Protein AF-A0A6C0ICK7-F1 (afdb_monomer_lite)

InterPro domains:
  IPR029063 S-adenosyl-L-methionine-dependent methyltransferase superfamily [G3DSA:3.40.50.150] (1-73)

Sequence (81 aa):
MMLDDGPHTLESMIEFIRLYSQIMKSNGLLIVEDVQSPDWFPHLLAATPAHLLPYVKTYDLRANKGRYDDLVFTIDLRSGV

Organism: NCBI:txid1070528

Radius of gyration: 12.02 Å; chains: 1; bounding box: 26×27×30 Å

pLDDT: mean 95.28, std 7.5, range [48.22, 98.81]

Foldseek 3Di:
DAEDPDPLDLVVLLVCQLPPVVVADLQGKYKYFQNQDPVSVVVSLVSHDPVQNVQWDKDDCCVVPVDNRGIMIMRGSNPPD

Secondary structure (DSSP, 8-state):
-EEE-S---HHHHHHHHHHHGGG--TT-EEEE---S-GGGHHHHHHHS-GGGGGGEEEEE-HHHH--TT-EEEEEEGGG--

Structure (mmCIF, N/CA/C/O backbone):
data_AF-A0A6C0ICK7-F1
#
_entry.id   AF-A0A6C0ICK7-F1
#
loop_
_atom_site.group_PDB
_atom_site.id
_atom_site.type_symbol
_atom_site.label_atom_id
_atom_site.label_alt_id
_atom_site.label_comp_id
_atom_site.label_asym_id
_atom_site.label_entity_id
_atom_site.label_seq_id
_atom_site.pdbx_PDB_ins_code
_atom_site.Cartn_x
_atom_site.Cartn_y
_atom_site.Cartn_z
_atom_site.occupancy
_atom_site.B_iso_or_equiv
_atom_site.auth_seq_id
_atom_site.auth_comp_id
_atom_site.auth_asym_id
_atom_site.auth_atom_id
_atom_site.pdbx_PDB_model_num
ATOM 1 N N . MET A 1 1 ? -14.238 -1.932 2.116 1.00 92.19 1 MET A N 1
ATOM 2 C CA . MET A 1 1 ? -12.974 -2.194 1.410 1.00 92.19 1 MET A CA 1
ATOM 3 C C . MET A 1 1 ? -12.671 -0.974 0.568 1.00 92.19 1 MET A C 1
ATOM 5 O O . MET A 1 1 ? -13.607 -0.421 0.005 1.00 92.19 1 MET A O 1
ATOM 9 N N . MET A 1 2 ? -11.415 -0.549 0.555 1.00 96.69 2 MET A N 1
ATOM 10 C CA . MET A 1 2 ? -10.878 0.493 -0.317 1.00 96.69 2 MET A CA 1
ATOM 11 C C . MET A 1 2 ? -9.666 -0.106 -1.028 1.00 96.69 2 MET A C 1
ATOM 13 O O . MET A 1 2 ? -8.878 -0.796 -0.382 1.00 96.69 2 MET A O 1
ATOM 17 N N . LEU A 1 3 ? -9.574 0.104 -2.336 1.00 97.81 3 LEU A N 1
ATOM 18 C CA . LEU A 1 3 ? -8.536 -0.443 -3.205 1.00 97.81 3 LEU 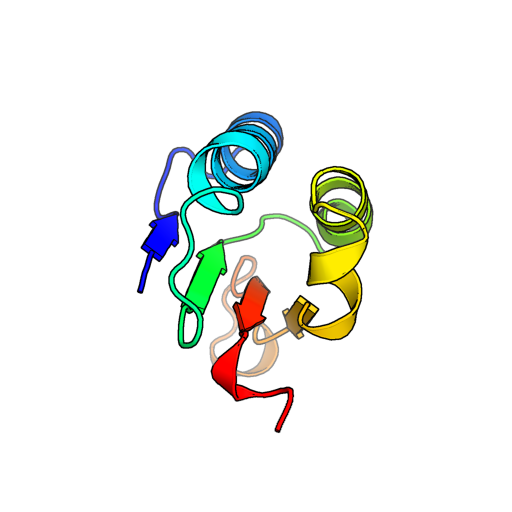A CA 1
ATOM 19 C C . LEU A 1 3 ? -7.972 0.708 -4.039 1.00 97.81 3 LEU A C 1
ATOM 21 O O . LEU A 1 3 ? -8.756 1.440 -4.645 1.00 97.81 3 LEU A O 1
ATOM 25 N N . ASP A 1 4 ? -6.656 0.876 -4.011 1.00 97.00 4 ASP A N 1
ATOM 26 C CA . ASP A 1 4 ? -5.924 1.797 -4.876 1.00 97.00 4 ASP A CA 1
ATOM 27 C C . ASP A 1 4 ? -5.386 1.048 -6.092 1.00 97.00 4 ASP A C 1
ATOM 29 O O . ASP A 1 4 ? -4.411 0.312 -5.973 1.00 97.00 4 ASP A O 1
ATOM 33 N N . ASP A 1 5 ? -6.046 1.273 -7.227 1.00 94.38 5 ASP A N 1
ATOM 34 C CA . ASP A 1 5 ? -5.646 0.869 -8.584 1.00 94.38 5 ASP A CA 1
ATOM 35 C C . ASP A 1 5 ? -5.354 2.140 -9.410 1.00 94.38 5 ASP A C 1
ATOM 37 O O . ASP A 1 5 ? -5.898 2.389 -10.488 1.00 94.38 5 ASP A O 1
ATOM 41 N N . GLY A 1 6 ? -4.653 3.077 -8.767 1.00 93.44 6 GLY A N 1
ATOM 42 C CA . GLY A 1 6 ? -4.402 4.418 -9.269 1.00 93.44 6 GLY A CA 1
ATOM 43 C C . GLY A 1 6 ? -3.227 4.497 -10.255 1.00 93.44 6 GLY A C 1
ATOM 44 O O . GLY A 1 6 ? -2.913 3.551 -10.962 1.00 93.44 6 GLY A O 1
ATOM 45 N N . PRO A 1 7 ? -2.522 5.638 -10.323 1.00 96.56 7 PRO A N 1
ATOM 46 C CA . PRO A 1 7 ? -1.400 5.859 -11.250 1.00 96.56 7 PRO A CA 1
ATOM 47 C C . PRO A 1 7 ? -0.152 4.981 -11.042 1.00 96.56 7 PRO A C 1
ATOM 49 O O . PRO A 1 7 ? 0.823 5.140 -11.777 1.00 96.56 7 PRO A O 1
ATOM 52 N N . HIS A 1 8 ? -0.136 4.133 -10.012 1.00 96.44 8 HIS A N 1
ATOM 53 C CA . HIS A 1 8 ? 0.999 3.309 -9.581 1.00 96.44 8 HIS A CA 1
ATOM 54 C C . HIS A 1 8 ? 2.304 4.087 -9.316 1.00 96.44 8 HIS A C 1
ATOM 56 O O . HIS A 1 8 ? 3.406 3.543 -9.421 1.00 96.44 8 HIS A O 1
ATOM 62 N N . THR A 1 9 ? 2.201 5.366 -8.941 1.00 98.44 9 THR A N 1
ATOM 63 C CA . THR A 1 9 ? 3.346 6.157 -8.466 1.00 98.44 9 THR A CA 1
ATOM 64 C C . THR A 1 9 ? 3.408 6.147 -6.947 1.00 98.44 9 THR A C 1
ATOM 66 O O . THR A 1 9 ? 2.372 6.136 -6.276 1.00 98.44 9 THR A O 1
ATOM 69 N N . LEU A 1 10 ? 4.619 6.221 -6.393 1.00 98.56 10 LEU A N 1
ATOM 70 C CA . LEU A 1 10 ? 4.824 6.250 -4.947 1.00 98.56 10 LEU A CA 1
ATOM 71 C C . LEU A 1 10 ? 4.042 7.393 -4.284 1.00 98.56 10 LEU A C 1
ATOM 73 O O . LEU A 1 10 ? 3.428 7.205 -3.235 1.00 98.56 10 LEU A O 1
ATOM 77 N N . GLU A 1 11 ? 4.035 8.571 -4.905 1.00 98.62 11 GLU A N 1
ATOM 78 C CA . GLU A 1 11 ? 3.342 9.754 -4.401 1.00 98.62 11 GLU A CA 1
ATOM 79 C C . GLU A 1 11 ? 1.831 9.523 -4.317 1.00 98.62 11 GLU A C 1
ATOM 81 O O . GLU A 1 11 ? 1.235 9.814 -3.280 1.00 98.62 11 GLU A O 1
ATOM 86 N N . SER A 1 12 ? 1.231 8.949 -5.367 1.00 98.56 12 SER A N 1
ATOM 87 C CA . SER A 1 12 ? -0.209 8.668 -5.398 1.00 98.56 12 SER A CA 1
ATOM 88 C C . SER A 1 12 ? -0.621 7.655 -4.325 1.00 98.56 12 SER A C 1
ATOM 90 O O . SER A 1 12 ? -1.588 7.890 -3.603 1.00 98.56 12 SER A O 1
ATOM 92 N N . MET A 1 13 ?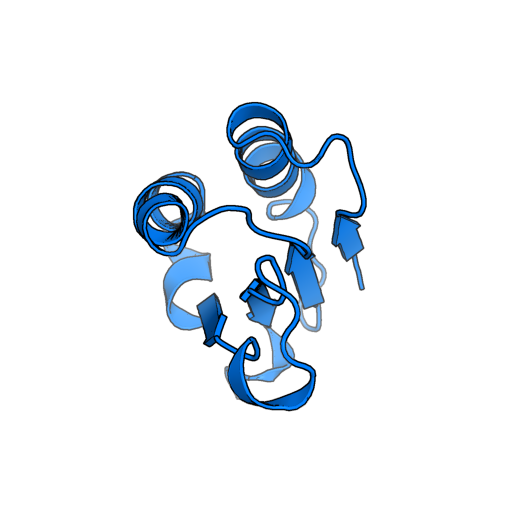 0.178 6.603 -4.124 1.00 98.69 13 MET A N 1
ATOM 93 C CA . MET A 1 13 ? -0.056 5.585 -3.095 1.00 98.69 13 MET A CA 1
ATOM 94 C C . MET A 1 13 ? 0.069 6.162 -1.675 1.00 98.69 13 MET A C 1
ATOM 96 O O . MET A 1 13 ? -0.745 5.871 -0.795 1.00 98.69 13 MET A O 1
ATOM 100 N N . ILE A 1 14 ? 1.069 7.021 -1.434 1.00 98.81 14 ILE A N 1
ATOM 101 C CA . ILE A 1 14 ? 1.227 7.740 -0.158 1.00 98.81 14 ILE A CA 1
ATOM 102 C C . ILE A 1 14 ? 0.012 8.631 0.111 1.00 98.81 14 ILE A C 1
ATOM 104 O O . ILE A 1 14 ? -0.490 8.680 1.238 1.00 98.81 14 ILE A O 1
ATOM 108 N N . GLU A 1 15 ? -0.447 9.361 -0.903 1.00 98.62 15 GLU A N 1
ATOM 109 C CA . GLU A 1 15 ? -1.584 10.265 -0.781 1.00 98.62 15 GLU A CA 1
ATOM 110 C C . GLU A 1 15 ? -2.883 9.492 -0.529 1.00 98.62 15 GLU A C 1
ATOM 112 O O . GLU A 1 15 ? -3.647 9.858 0.368 1.00 98.62 15 GLU A O 1
ATOM 117 N N . PHE A 1 16 ? -3.072 8.355 -1.203 1.00 98.62 16 PHE A N 1
ATOM 118 C CA . PHE A 1 16 ? -4.180 7.443 -0.950 1.00 98.62 16 PHE A CA 1
ATOM 119 C C . PHE A 1 16 ? -4.204 6.958 0.506 1.00 98.62 16 PHE A C 1
ATOM 121 O O . PHE A 1 16 ? -5.225 7.089 1.185 1.00 98.62 16 PHE A O 1
ATOM 128 N N . ILE A 1 17 ? -3.073 6.473 1.034 1.00 98.69 17 ILE A N 1
ATOM 129 C CA . ILE A 1 17 ? -2.973 6.057 2.442 1.00 98.69 17 ILE A CA 1
ATOM 130 C C . ILE A 1 17 ? -3.360 7.217 3.363 1.00 98.69 17 ILE A C 1
ATOM 132 O O . ILE A 1 17 ? -4.221 7.053 4.226 1.00 98.69 17 ILE A O 1
ATOM 136 N N . ARG A 1 18 ? -2.782 8.407 3.158 1.00 98.31 18 ARG A N 1
ATOM 137 C CA . ARG A 1 18 ? -3.026 9.574 4.018 1.00 98.31 18 ARG A CA 1
ATOM 138 C C . ARG A 1 18 ? -4.479 10.021 4.020 1.00 98.31 18 ARG A C 1
ATOM 140 O O . ARG A 1 18 ? -4.977 10.377 5.084 1.00 98.31 18 ARG A O 1
ATOM 147 N N . LEU A 1 19 ? -5.139 10.043 2.867 1.00 97.81 19 LEU A N 1
ATOM 148 C CA . LEU A 1 19 ? -6.518 10.514 2.749 1.00 97.81 19 LEU A CA 1
ATOM 149 C C . LEU A 1 19 ? -7.512 9.473 3.264 1.00 97.81 19 LEU A C 1
ATOM 151 O O . LEU A 1 19 ? -8.429 9.803 4.018 1.00 97.81 19 LEU A O 1
ATOM 155 N N . TYR A 1 20 ? -7.328 8.210 2.881 1.00 98.00 20 TYR 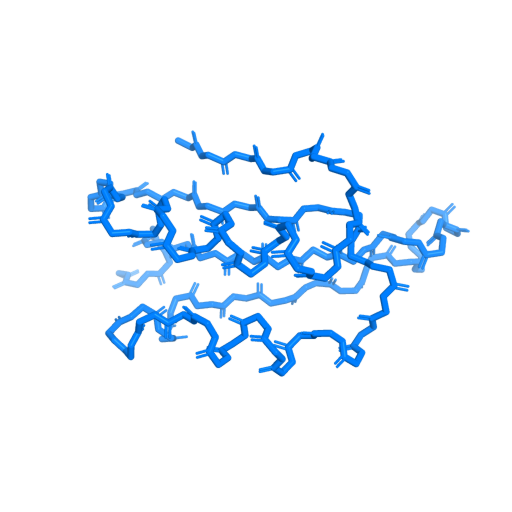A N 1
ATOM 156 C CA . TYR A 1 20 ? -8.364 7.197 3.043 1.00 98.00 20 TYR A CA 1
ATOM 157 C C . TYR A 1 20 ? -8.204 6.341 4.302 1.00 98.00 20 TYR A C 1
ATOM 159 O O . TYR A 1 20 ? -9.212 5.858 4.822 1.00 98.00 20 TYR A O 1
ATOM 167 N N . SER A 1 21 ? -7.002 6.199 4.878 1.00 97.56 21 SER A N 1
ATOM 168 C CA . SER A 1 21 ? -6.833 5.406 6.108 1.00 97.56 21 SER A CA 1
ATOM 169 C C . SER A 1 21 ? -7.598 5.995 7.302 1.00 97.56 21 SER A C 1
ATOM 171 O O . SER A 1 21 ? -7.980 5.274 8.219 1.00 97.56 21 SER A O 1
ATOM 173 N N . GLN A 1 22 ? -7.846 7.307 7.296 1.00 95.19 22 GLN A N 1
ATOM 174 C CA . GLN A 1 22 ? -8.466 8.041 8.408 1.00 95.19 22 GLN A CA 1
ATOM 175 C C . GLN A 1 22 ? -9.980 7.826 8.510 1.00 95.19 22 GLN A C 1
ATOM 177 O O . GLN A 1 22 ? -10.567 8.020 9.570 1.00 95.19 22 GLN A O 1
ATOM 182 N N . ILE A 1 23 ? -10.616 7.431 7.406 1.00 96.31 23 ILE A N 1
ATOM 183 C CA . ILE A 1 23 ? -12.068 7.225 7.310 1.00 96.31 23 ILE A CA 1
ATOM 184 C C . ILE A 1 23 ? -12.439 5.738 7.242 1.00 96.31 23 ILE A C 1
ATOM 186 O O . ILE A 1 23 ? -13.571 5.375 6.909 1.00 96.31 23 ILE A O 1
ATOM 190 N N . MET A 1 24 ? -11.482 4.858 7.553 1.00 95.56 24 MET A N 1
ATOM 191 C CA . MET A 1 24 ? -11.713 3.422 7.639 1.00 95.56 24 MET A CA 1
ATOM 192 C C . MET A 1 24 ? -12.740 3.103 8.732 1.00 95.56 24 MET A C 1
ATOM 194 O O . MET A 1 24 ? -12.666 3.588 9.859 1.00 95.56 24 MET A O 1
ATOM 198 N N . LYS A 1 25 ? -13.696 2.229 8.407 1.00 94.69 25 LYS A N 1
ATOM 199 C CA . LYS A 1 25 ? -14.577 1.609 9.409 1.00 94.69 25 LYS A CA 1
ATOM 200 C C . LYS A 1 25 ? -13.774 0.639 10.280 1.00 94.69 25 LYS A C 1
ATOM 202 O O . LYS A 1 25 ? -12.745 0.141 9.841 1.00 94.69 25 LYS A O 1
ATOM 207 N N . SER A 1 26 ? -14.288 0.287 11.457 1.00 91.25 26 SER A N 1
ATOM 208 C CA . SER A 1 26 ? -13.633 -0.633 12.407 1.00 91.25 26 SER A CA 1
ATOM 209 C C . SER A 1 26 ? -13.337 -2.037 11.861 1.00 91.25 26 SER A C 1
ATOM 211 O O . SER A 1 26 ? -12.461 -2.715 12.376 1.00 91.25 26 SER A O 1
ATOM 213 N N . ASN A 1 27 ? -14.026 -2.473 10.806 1.00 93.56 27 ASN A N 1
ATOM 214 C CA . ASN A 1 27 ? -13.759 -3.718 10.074 1.00 93.56 27 ASN A CA 1
ATOM 215 C C . ASN A 1 27 ? -13.180 -3.461 8.668 1.00 93.56 27 ASN A C 1
ATOM 217 O O . ASN A 1 27 ? -13.378 -4.247 7.738 1.00 93.56 27 ASN A O 1
ATOM 221 N N . GLY A 1 28 ? -12.543 -2.304 8.493 1.00 95.81 28 GLY A N 1
ATOM 222 C CA . GLY A 1 28 ? -12.036 -1.811 7.225 1.00 95.81 28 GLY A CA 1
ATOM 223 C C . GLY A 1 28 ? -10.837 -2.599 6.710 1.00 95.81 28 GLY A C 1
ATOM 224 O O . GLY A 1 28 ? -9.993 -3.065 7.469 1.00 95.81 28 GLY A O 1
ATOM 225 N N . LEU A 1 29 ? -10.764 -2.676 5.385 1.00 97.50 29 LEU A N 1
ATOM 226 C CA . LEU A 1 29 ? -9.610 -3.149 4.636 1.00 97.50 29 LEU A CA 1
ATOM 227 C C . LEU A 1 29 ? -9.257 -2.068 3.618 1.00 97.50 29 LEU A C 1
ATOM 229 O O . LEU A 1 29 ? -10.129 -1.693 2.823 1.00 97.50 29 LEU A O 1
ATOM 233 N N . LEU A 1 30 ? -8.020 -1.588 3.673 1.00 98.31 30 LEU A N 1
ATOM 234 C CA . LEU A 1 30 ? -7.402 -0.729 2.669 1.00 98.31 30 LEU A CA 1
ATOM 235 C C . LEU A 1 30 ? -6.302 -1.539 1.979 1.00 98.31 30 LEU A C 1
ATOM 237 O O . LEU A 1 30 ? -5.510 -2.186 2.662 1.00 98.31 30 LEU A O 1
ATOM 241 N N . ILE A 1 31 ? -6.285 -1.525 0.650 1.00 98.62 31 ILE A N 1
ATOM 242 C CA . ILE A 1 31 ? -5.316 -2.237 -0.185 1.00 98.62 31 ILE A CA 1
ATOM 243 C C . ILE A 1 31 ? -4.693 -1.239 -1.160 1.00 98.62 31 ILE A C 1
ATOM 245 O O . ILE A 1 31 ? -5.420 -0.470 -1.783 1.00 98.62 31 ILE A O 1
ATOM 249 N N . VAL A 1 32 ? -3.370 -1.279 -1.282 1.00 98.62 32 VAL A N 1
ATOM 250 C CA . VAL A 1 32 ? -2.588 -0.651 -2.351 1.00 98.62 32 VAL A CA 1
ATOM 251 C C . VAL A 1 32 ? -1.962 -1.782 -3.159 1.00 98.62 32 VAL A C 1
ATOM 253 O O . VAL A 1 32 ? -1.184 -2.566 -2.600 1.00 98.62 32 VAL A O 1
ATOM 256 N N . GLU A 1 33 ? -2.356 -1.908 -4.425 1.00 97.88 33 GLU A N 1
ATOM 257 C CA . GLU A 1 33 ? -1.866 -2.949 -5.334 1.00 97.88 33 GLU A CA 1
ATOM 258 C C . GLU A 1 33 ? -0.841 -2.409 -6.337 1.00 97.88 33 GLU A C 1
ATOM 260 O O . GLU A 1 33 ? -0.579 -1.207 -6.394 1.00 97.88 33 GLU A O 1
ATOM 265 N N . ASP A 1 34 ? -0.212 -3.324 -7.076 1.00 97.19 34 ASP A N 1
ATOM 266 C CA . ASP A 1 34 ? 0.795 -3.035 -8.097 1.00 97.19 34 ASP A CA 1
ATOM 267 C C . ASP A 1 34 ? 1.911 -2.079 -7.602 1.00 97.19 34 ASP A C 1
ATOM 269 O O . ASP A 1 34 ? 2.345 -1.143 -8.286 1.00 97.19 34 ASP A O 1
ATOM 273 N N . VAL A 1 35 ? 2.398 -2.311 -6.370 1.00 98.12 35 VAL A N 1
ATOM 274 C CA . VAL A 1 35 ? 3.545 -1.582 -5.803 1.00 98.12 35 VAL A CA 1
ATOM 275 C C . VAL A 1 35 ? 4.788 -1.900 -6.635 1.00 98.12 35 VAL A C 1
ATOM 277 O O . VAL A 1 35 ? 5.177 -3.051 -6.798 1.00 98.12 35 VAL A O 1
ATOM 280 N N . GLN A 1 36 ? 5.458 -0.873 -7.153 1.00 97.75 36 GLN A N 1
ATOM 281 C CA . GLN A 1 36 ? 6.494 -1.070 -8.175 1.00 97.75 36 GLN A CA 1
ATOM 282 C C . GLN A 1 36 ? 7.822 -1.627 -7.626 1.00 97.75 36 GLN A C 1
ATOM 284 O O . GLN A 1 36 ? 8.617 -2.188 -8.380 1.00 97.75 36 GLN A O 1
ATOM 289 N N . SER A 1 37 ? 8.095 -1.466 -6.325 1.00 97.31 37 SER A N 1
ATOM 290 C CA . SER A 1 37 ? 9.315 -1.968 -5.676 1.00 97.31 37 SER A CA 1
ATOM 291 C C . SER A 1 37 ? 9.092 -2.272 -4.187 1.00 97.31 37 SER A C 1
ATOM 293 O O . SER A 1 37 ? 8.423 -1.488 -3.511 1.00 97.31 37 SER A O 1
ATOM 295 N N . PRO A 1 38 ? 9.708 -3.331 -3.617 1.00 97.19 38 PRO A N 1
ATOM 296 C CA . PRO A 1 38 ? 9.669 -3.586 -2.173 1.00 97.19 38 PRO A CA 1
ATOM 297 C C . PRO A 1 38 ? 10.235 -2.427 -1.338 1.00 97.19 38 PRO A C 1
ATOM 299 O O . PRO A 1 38 ? 9.801 -2.208 -0.206 1.00 97.19 38 PRO A O 1
ATOM 302 N N . ASP A 1 39 ? 11.152 -1.643 -1.913 1.00 98.25 39 ASP A N 1
ATOM 303 C CA . ASP A 1 39 ? 11.754 -0.474 -1.263 1.00 98.25 39 ASP A CA 1
ATOM 304 C C . ASP A 1 39 ? 10.747 0.666 -1.041 1.00 98.25 39 ASP A C 1
ATOM 306 O O . ASP A 1 39 ? 11.039 1.627 -0.332 1.00 98.25 39 ASP A O 1
ATOM 310 N N . TRP A 1 40 ? 9.543 0.577 -1.616 1.00 98.56 40 TRP A N 1
ATOM 311 C CA . TRP A 1 40 ? 8.469 1.542 -1.382 1.00 98.56 40 TRP A CA 1
ATOM 312 C C . TRP A 1 40 ? 7.715 1.274 -0.077 1.00 98.56 40 TRP A C 1
ATOM 314 O O . TRP A 1 40 ? 7.175 2.210 0.514 1.00 98.56 40 TRP A O 1
ATOM 324 N N . PHE A 1 41 ? 7.718 0.040 0.440 1.00 98.62 41 PHE A N 1
ATOM 325 C CA . PHE A 1 41 ? 6.994 -0.298 1.670 1.00 98.62 41 PHE A CA 1
ATOM 326 C C . PHE A 1 41 ? 7.380 0.562 2.888 1.00 98.62 41 PHE A C 1
ATOM 328 O O . PHE A 1 41 ? 6.467 0.993 3.593 1.00 98.62 41 PHE A O 1
ATOM 335 N N . PRO A 1 42 ? 8.663 0.895 3.144 1.00 98.69 42 PRO A N 1
ATOM 336 C CA . PRO A 1 42 ? 9.033 1.839 4.200 1.00 98.69 42 PRO A CA 1
ATOM 337 C C . PRO A 1 42 ? 8.380 3.222 4.061 1.00 98.69 42 PRO A C 1
ATOM 339 O O . PRO A 1 42 ? 7.994 3.823 5.064 1.00 98.69 42 PRO A O 1
ATOM 342 N N . HIS A 1 43 ? 8.208 3.723 2.836 1.00 98.75 43 HIS A N 1
ATOM 343 C CA . HIS A 1 43 ? 7.551 5.007 2.584 1.00 98.75 43 HIS A CA 1
ATOM 344 C C . HIS A 1 43 ? 6.037 4.935 2.835 1.00 98.75 43 HIS A C 1
ATOM 346 O O . HIS A 1 43 ? 5.472 5.843 3.447 1.00 98.75 43 HIS A O 1
ATOM 352 N N . LEU A 1 44 ? 5.394 3.834 2.434 1.00 98.75 44 LEU A N 1
ATOM 353 C CA . LEU A 1 44 ? 3.974 3.577 2.705 1.00 98.75 44 LEU A CA 1
ATOM 354 C C . LEU A 1 44 ? 3.705 3.391 4.212 1.00 98.75 44 LEU A C 1
ATOM 356 O O . LEU A 1 44 ? 2.742 3.940 4.752 1.00 98.75 44 LEU A O 1
ATOM 360 N N . LEU A 1 45 ? 4.604 2.701 4.924 1.00 98.56 45 LEU A N 1
ATOM 361 C CA . LEU A 1 45 ? 4.590 2.599 6.388 1.00 98.56 45 LEU A CA 1
ATOM 362 C C . LEU A 1 45 ? 4.693 3.978 7.045 1.00 98.56 45 LEU A C 1
ATOM 364 O O . LEU A 1 45 ? 3.896 4.298 7.921 1.00 98.56 45 LEU A O 1
ATOM 368 N N . ALA A 1 46 ? 5.626 4.821 6.597 1.00 98.56 46 ALA A N 1
ATOM 369 C CA . ALA A 1 46 ? 5.796 6.173 7.128 1.00 98.56 46 ALA A CA 1
ATOM 370 C C . ALA A 1 46 ? 4.583 7.089 6.864 1.00 98.56 46 ALA A C 1
ATOM 372 O O . ALA A 1 46 ? 4.355 8.044 7.608 1.00 98.56 46 ALA A O 1
ATOM 373 N N . ALA A 1 47 ? 3.795 6.811 5.822 1.00 98.44 47 ALA A N 1
ATOM 374 C CA . ALA A 1 47 ? 2.546 7.512 5.533 1.00 98.44 47 ALA A CA 1
ATOM 375 C C . ALA A 1 47 ? 1.356 7.024 6.381 1.00 98.44 47 ALA A C 1
ATOM 377 O O . ALA A 1 47 ? 0.328 7.702 6.434 1.00 98.44 47 ALA A O 1
ATOM 378 N N . THR A 1 48 ? 1.483 5.871 7.044 1.00 98.56 48 THR A N 1
ATOM 379 C CA . THR A 1 48 ? 0.404 5.235 7.803 1.00 98.56 48 THR A CA 1
ATOM 380 C C . THR A 1 48 ? 0.321 5.801 9.230 1.00 98.56 48 THR A C 1
ATOM 382 O O . THR A 1 48 ? 1.331 5.837 9.937 1.00 98.56 48 THR A O 1
ATOM 385 N N . PRO A 1 49 ? -0.869 6.216 9.715 1.00 97.50 49 PRO A N 1
ATOM 386 C CA . PRO A 1 49 ? -1.052 6.642 11.101 1.00 97.50 49 PRO A CA 1
ATOM 387 C C . PRO A 1 49 ? -0.564 5.600 12.117 1.00 97.50 49 PRO A C 1
ATOM 389 O O . PRO A 1 49 ? -0.863 4.415 11.988 1.00 97.50 49 PRO A O 1
ATOM 392 N N . ALA A 1 50 ? 0.114 6.044 13.182 1.00 9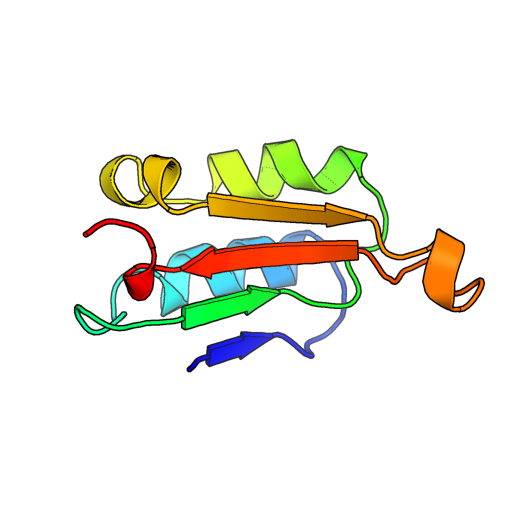7.44 50 ALA A N 1
ATOM 393 C CA . ALA A 1 50 ? 0.781 5.154 14.142 1.00 97.44 50 ALA A CA 1
ATOM 394 C C . ALA A 1 50 ? -0.131 4.065 14.746 1.00 97.44 50 ALA A C 1
ATOM 396 O O . ALA A 1 50 ? 0.294 2.928 14.927 1.00 97.44 50 ALA A O 1
ATOM 397 N N . HIS A 1 51 ? -1.399 4.392 15.015 1.00 95.81 51 HIS A N 1
ATOM 398 C CA . HIS A 1 51 ? -2.381 3.449 15.565 1.00 95.81 51 HIS A CA 1
ATOM 399 C C . HIS A 1 51 ? -2.830 2.366 14.566 1.00 95.81 51 HIS A C 1
ATOM 401 O O . HIS A 1 51 ? -3.403 1.364 14.985 1.00 95.81 51 HIS A O 1
ATOM 407 N N . LEU A 1 52 ? -2.575 2.555 13.267 1.00 96.94 52 LEU A N 1
ATOM 408 C CA . LEU A 1 52 ? -2.884 1.598 12.202 1.00 96.94 52 LEU A CA 1
ATOM 409 C C . LEU A 1 52 ? -1.692 0.699 11.842 1.00 96.94 52 LEU A C 1
ATOM 411 O O . LEU A 1 52 ? -1.898 -0.343 11.228 1.00 96.94 52 LEU A O 1
ATOM 415 N N . LEU A 1 53 ? -0.467 1.050 12.253 1.00 97.25 53 LEU A N 1
ATOM 416 C CA . LEU A 1 53 ? 0.742 0.265 11.966 1.00 97.25 53 LEU A CA 1
ATOM 417 C C . LEU A 1 53 ? 0.645 -1.215 12.383 1.00 97.25 53 LEU A C 1
ATOM 419 O O . LEU A 1 53 ? 1.075 -2.055 11.595 1.00 97.25 53 LEU A O 1
ATOM 423 N N . PRO A 1 54 ? 0.047 -1.587 13.539 1.00 96.56 54 PRO A N 1
ATOM 424 C CA . PRO A 1 54 ? -0.103 -2.998 13.914 1.00 96.56 54 PRO A CA 1
ATOM 425 C C . PRO A 1 54 ? -0.972 -3.825 12.954 1.00 96.56 54 PRO A C 1
ATOM 427 O O . PRO A 1 54 ? -0.938 -5.051 12.998 1.00 96.56 54 PRO A O 1
ATOM 430 N N . TYR A 1 55 ? -1.758 -3.166 12.101 1.00 97.12 55 TYR A N 1
ATOM 431 C CA . TYR A 1 55 ? -2.671 -3.791 11.145 1.00 97.12 55 TYR A CA 1
ATOM 432 C C . TYR A 1 55 ? -2.100 -3.829 9.725 1.00 97.12 55 TYR A C 1
ATOM 434 O O . TYR A 1 55 ? -2.784 -4.287 8.805 1.00 97.12 55 TYR A O 1
ATOM 442 N N . VAL A 1 56 ? -0.875 -3.331 9.531 1.00 98.06 56 VAL A N 1
ATOM 443 C CA . VAL A 1 56 ? -0.219 -3.335 8.228 1.00 98.06 56 VAL A CA 1
ATOM 444 C C . VAL A 1 56 ? 0.314 -4.726 7.906 1.00 98.06 56 VAL A C 1
ATOM 446 O O . VAL A 1 56 ? 0.994 -5.350 8.720 1.00 98.06 56 VAL A O 1
ATOM 449 N N . LYS A 1 57 ? 0.056 -5.191 6.683 1.00 97.88 57 LYS A N 1
ATOM 450 C CA . LYS A 1 57 ? 0.721 -6.362 6.099 1.00 97.88 57 LYS A CA 1
ATOM 451 C C . LYS A 1 57 ? 1.194 -6.029 4.693 1.00 97.88 57 LYS A C 1
ATOM 453 O O . LYS A 1 57 ? 0.458 -5.399 3.930 1.00 97.88 57 LY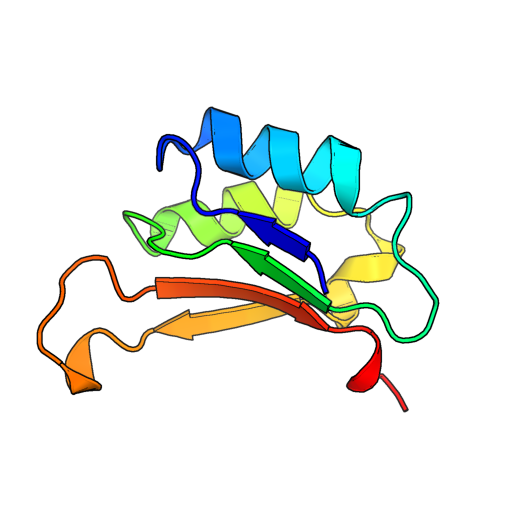S A O 1
ATOM 458 N N . THR A 1 58 ? 2.394 -6.483 4.356 1.00 98.00 58 THR A N 1
ATOM 459 C CA . THR A 1 58 ? 2.938 -6.438 2.998 1.00 98.00 58 THR A CA 1
ATOM 460 C C . THR A 1 58 ? 3.028 -7.848 2.438 1.00 98.00 58 THR A C 1
ATOM 462 O O . THR A 1 58 ? 3.270 -8.810 3.169 1.00 98.00 58 THR A O 1
ATOM 465 N N . TYR A 1 59 ? 2.814 -7.975 1.136 1.00 97.25 59 TYR A N 1
ATOM 466 C CA . TYR A 1 59 ? 2.858 -9.245 0.429 1.00 97.25 59 TYR A CA 1
ATOM 467 C C . TYR A 1 59 ? 3.772 -9.109 -0.781 1.00 97.25 59 TYR A C 1
ATOM 469 O O . TYR A 1 59 ? 3.633 -8.163 -1.553 1.00 97.25 59 TYR A O 1
ATOM 477 N N . ASP A 1 60 ? 4.680 -10.068 -0.944 1.00 96.94 60 ASP A N 1
ATOM 478 C CA . ASP A 1 60 ? 5.450 -10.262 -2.170 1.00 96.94 60 ASP A CA 1
ATOM 479 C C . ASP A 1 60 ? 4.945 -11.529 -2.858 1.00 96.94 60 ASP A C 1
ATOM 481 O O . ASP A 1 60 ? 5.178 -12.645 -2.389 1.00 96.94 60 ASP A O 1
ATOM 485 N N . LEU A 1 61 ? 4.178 -11.344 -3.929 1.00 96.50 61 LEU A N 1
ATOM 486 C CA . LEU A 1 61 ? 3.489 -12.405 -4.659 1.00 96.50 61 LEU A CA 1
ATOM 487 C C . LEU A 1 61 ? 4.104 -12.642 -6.041 1.00 96.50 61 LEU A C 1
ATOM 489 O O . LEU A 1 61 ? 3.614 -13.487 -6.792 1.00 96.50 61 LEU A O 1
ATOM 493 N N . ARG A 1 62 ? 5.220 -11.975 -6.363 1.00 95.44 62 ARG A N 1
ATOM 494 C CA . ARG A 1 62 ? 5.892 -12.044 -7.671 1.00 95.44 62 ARG A CA 1
ATOM 495 C C . ARG A 1 62 ? 6.202 -13.482 -8.095 1.00 95.44 62 ARG A C 1
ATOM 497 O O . ARG A 1 62 ? 6.093 -13.823 -9.271 1.00 95.44 62 ARG A O 1
ATOM 504 N N . ALA A 1 63 ? 6.505 -14.358 -7.135 1.00 94.56 63 ALA A N 1
ATOM 505 C CA . ALA A 1 63 ? 6.771 -15.777 -7.377 1.00 94.56 63 ALA A CA 1
ATOM 506 C C . ALA A 1 63 ? 5.546 -16.581 -7.869 1.00 94.56 63 ALA A C 1
ATOM 508 O O . ALA A 1 63 ? 5.721 -17.623 -8.496 1.00 94.56 63 ALA A O 1
ATOM 509 N N . ASN A 1 64 ? 4.316 -16.117 -7.618 1.00 92.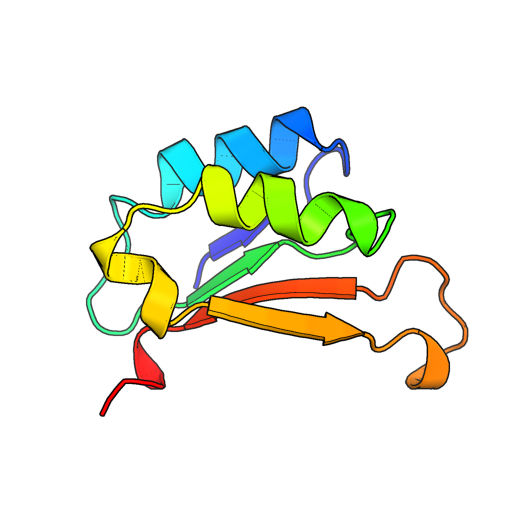38 64 ASN A N 1
ATOM 510 C CA . ASN A 1 64 ? 3.095 -16.864 -7.940 1.00 92.38 64 ASN A CA 1
ATOM 511 C C . ASN A 1 64 ? 2.745 -16.810 -9.430 1.00 92.38 64 ASN A C 1
ATOM 513 O O . ASN A 1 64 ? 2.245 -17.788 -9.985 1.00 92.38 64 ASN A O 1
ATOM 517 N N . LYS A 1 65 ? 2.958 -15.652 -10.065 1.00 86.69 65 LYS A N 1
ATOM 518 C CA . LYS A 1 65 ? 2.549 -15.381 -11.455 1.00 86.69 65 LYS A CA 1
ATOM 519 C C . LYS A 1 65 ? 3.686 -14.882 -12.348 1.00 86.69 65 LYS A C 1
ATOM 521 O O . LYS A 1 65 ? 3.471 -14.711 -13.544 1.00 86.69 65 LYS A O 1
ATOM 526 N N . GLY A 1 66 ? 4.869 -14.616 -11.790 1.00 87.44 66 GLY A N 1
ATOM 527 C CA . GLY A 1 66 ? 5.984 -14.009 -12.520 1.00 87.44 66 GLY A CA 1
ATOM 528 C C . GLY A 1 66 ? 5.738 -12.549 -12.921 1.00 87.44 66 GLY A C 1
ATOM 529 O O . GLY A 1 66 ? 6.418 -12.044 -13.810 1.00 87.44 66 GLY A O 1
ATOM 530 N N . ARG A 1 67 ? 4.762 -11.874 -12.299 1.00 91.56 67 ARG A N 1
ATOM 531 C CA . ARG A 1 67 ? 4.500 -10.441 -12.488 1.00 91.56 67 ARG A CA 1
ATOM 532 C C . ARG A 1 67 ? 5.448 -9.631 -11.607 1.00 91.56 67 ARG A C 1
ATOM 534 O O . ARG A 1 67 ? 5.605 -9.951 -10.433 1.00 91.56 67 ARG A O 1
ATOM 541 N N . TYR A 1 68 ? 6.096 -8.616 -12.178 1.00 92.88 68 TYR A N 1
ATOM 542 C CA . TYR A 1 68 ? 7.161 -7.873 -11.490 1.00 92.88 68 TYR A CA 1
ATOM 543 C C . TYR A 1 68 ? 6.636 -6.982 -10.355 1.00 92.88 68 TYR A C 1
ATOM 545 O O . TYR A 1 68 ? 7.353 -6.751 -9.384 1.00 92.88 68 TYR A O 1
ATOM 553 N N . ASP A 1 69 ? 5.400 -6.518 -10.498 1.00 91.94 69 ASP A N 1
ATOM 554 C CA . ASP A 1 69 ? 4.687 -5.563 -9.656 1.00 91.94 69 ASP A CA 1
ATOM 555 C C . ASP A 1 69 ? 3.687 -6.233 -8.709 1.00 91.94 69 ASP A C 1
ATOM 557 O O . ASP A 1 69 ? 2.970 -5.529 -8.014 1.00 91.94 69 ASP A O 1
ATOM 561 N N . ASP A 1 70 ? 3.641 -7.573 -8.641 1.00 96.25 70 ASP A N 1
ATOM 562 C CA . ASP A 1 70 ? 2.722 -8.328 -7.767 1.00 96.25 70 ASP A CA 1
ATOM 563 C C . ASP A 1 70 ? 3.170 -8.227 -6.294 1.00 96.25 70 ASP A C 1
ATOM 565 O O . ASP A 1 70 ? 3.649 -9.176 -5.666 1.00 96.25 70 ASP A O 1
ATOM 569 N N . LEU A 1 71 ? 3.095 -7.004 -5.780 1.00 97.69 71 LEU A N 1
ATOM 570 C CA . LEU A 1 71 ? 3.489 -6.524 -4.471 1.00 97.69 71 LEU A CA 1
ATOM 571 C C . LEU A 1 71 ? 2.309 -5.730 -3.916 1.00 97.69 71 LEU A C 1
ATOM 573 O O . LEU A 1 71 ? 1.814 -4.798 -4.549 1.00 97.69 71 LEU A O 1
ATOM 577 N N . VAL A 1 72 ? 1.864 -6.089 -2.717 1.00 98.12 72 VAL A N 1
ATOM 578 C CA . VAL A 1 72 ? 0.640 -5.528 -2.136 1.00 98.12 72 VAL A CA 1
ATOM 579 C C . VAL A 1 72 ? 0.927 -4.989 -0.745 1.00 98.12 72 VAL A C 1
ATOM 581 O O . VAL A 1 72 ? 1.547 -5.664 0.079 1.00 98.12 72 VAL A O 1
ATOM 584 N N . PHE A 1 73 ? 0.437 -3.786 -0.460 1.00 98.62 73 PHE A N 1
ATOM 585 C CA . PHE A 1 73 ? 0.425 -3.196 0.875 1.00 98.62 73 PHE A CA 1
ATOM 586 C C . PHE A 1 73 ? -1.016 -3.126 1.385 1.00 98.62 73 PHE A C 1
ATOM 588 O O . PHE A 1 73 ? -1.921 -2.707 0.668 1.00 98.62 73 PHE A O 1
ATOM 595 N N . THR A 1 74 ? -1.253 -3.528 2.631 1.00 98.44 74 THR A N 1
ATOM 596 C CA . THR A 1 74 ? -2.602 -3.539 3.215 1.00 98.44 74 THR A CA 1
ATOM 597 C C . THR A 1 74 ? -2.628 -2.940 4.610 1.00 98.44 74 THR A C 1
ATOM 599 O O . THR A 1 74 ? -1.665 -3.082 5.358 1.00 98.44 74 THR A O 1
ATOM 602 N N . ILE A 1 75 ? -3.764 -2.343 4.972 1.00 98.25 75 ILE A N 1
ATOM 603 C CA . ILE A 1 75 ? -4.167 -2.068 6.356 1.00 98.25 75 ILE A CA 1
ATOM 604 C C . ILE A 1 75 ? -5.440 -2.882 6.608 1.00 98.25 75 ILE A C 1
ATOM 606 O O . ILE A 1 75 ? -6.490 -2.584 6.030 1.00 98.25 75 ILE A O 1
ATOM 610 N N . ASP A 1 76 ? -5.356 -3.919 7.444 1.00 97.25 76 ASP A N 1
ATOM 611 C CA . ASP A 1 76 ? -6.457 -4.858 7.685 1.00 97.25 76 ASP A CA 1
ATOM 612 C C . ASP A 1 76 ? -6.899 -4.878 9.155 1.00 97.25 76 ASP A C 1
ATOM 614 O O . ASP A 1 76 ? -6.406 -5.670 9.966 1.00 97.25 76 ASP A O 1
ATOM 618 N N . LEU A 1 77 ? -7.900 -4.049 9.471 1.00 95.44 77 LEU A N 1
ATOM 619 C CA . LEU A 1 77 ? -8.469 -3.907 10.816 1.00 95.44 77 LEU A CA 1
ATOM 620 C C . LEU A 1 77 ? -9.232 -5.149 11.296 1.00 95.44 77 LEU A C 1
ATOM 622 O O . LEU A 1 77 ? -9.515 -5.273 12.483 1.00 95.44 77 LEU A O 1
ATOM 626 N N . ARG A 1 78 ? -9.533 -6.102 10.404 1.00 89.19 78 ARG A N 1
ATOM 627 C CA . ARG A 1 78 ? -10.175 -7.376 10.772 1.00 89.19 78 ARG A CA 1
ATOM 628 C C . ARG A 1 78 ? -9.189 -8.338 11.428 1.00 89.19 78 ARG A C 1
ATOM 630 O O . ARG A 1 78 ? -9.611 -9.263 12.106 1.00 89.19 78 ARG A O 1
ATOM 637 N N . SER A 1 79 ? -7.891 -8.129 11.206 1.00 72.94 79 SER A N 1
ATOM 638 C CA . SER A 1 79 ? -6.827 -9.005 11.710 1.00 72.94 79 SER A CA 1
ATOM 639 C C . SER A 1 79 ? -6.454 -8.754 13.170 1.00 72.94 79 SER A C 1
ATOM 641 O O . SER A 1 79 ? -5.648 -9.507 13.702 1.00 72.94 79 SER A O 1
ATOM 643 N N . GLY A 1 80 ? -6.935 -7.663 13.775 1.00 60.97 80 GLY A N 1
ATOM 644 C CA . GLY A 1 80 ? -6.542 -7.255 15.128 1.00 60.97 80 GLY A CA 1
ATOM 645 C C . GLY A 1 80 ? -7.519 -7.666 16.225 1.00 60.97 80 GLY A C 1
ATOM 646 O O . GLY A 1 80 ? -7.627 -6.953 17.220 1.00 60.97 80 GLY A O 1
ATOM 647 N N . VAL A 1 81 ? -8.222 -8.786 16.039 1.00 48.22 81 VAL A N 1
ATOM 648 C CA . VAL A 1 81 ? -9.028 -9.464 17.067 1.00 48.22 81 VAL A CA 1
ATOM 649 C C . VAL A 1 81 ? -8.595 -10.918 17.149 1.00 48.22 81 VAL A C 1
ATOM 651 O O . VAL A 1 81 ? -8.483 -11.541 16.069 1.00 48.22 81 VAL A O 1
#